Protein AF-A0AAP0M219-F1 (afdb_monomer)

Nearest PDB structures (foldseek):
  7uzf-assembly1_P  TM=9.685E-01  e=2.938E-04  Rattus norvegicus
  9brd-assembly1_T  TM=9.751E-01  e=5.122E-04  Rattus norvegicus
  9brt-assembly1_U  TM=9.599E-01  e=5.122E-04  Mus musculus
  7u8o-assembly1_T  TM=9.470E-01  e=3.283E-04  Sus scro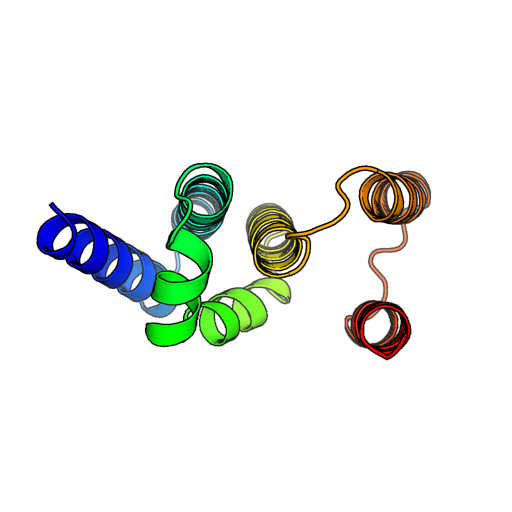fa
  6xbw-assembly1_P  TM=9.303E-01  e=7.991E-04  Bos taurus

Structure (mmCIF, N/CA/C/O backbone):
data_AF-A0AAP0M219-F1
#
_entry.id   AF-A0AAP0M219-F1
#
loop_
_atom_site.group_PDB
_atom_site.id
_atom_site.type_symbol
_atom_site.label_atom_id
_atom_site.label_alt_id
_atom_site.label_comp_id
_atom_site.label_asym_id
_atom_site.label_entity_id
_atom_site.label_seq_id
_atom_site.pdbx_PDB_ins_code
_atom_site.Cartn_x
_atom_site.Cartn_y
_atom_site.Cartn_z
_atom_site.occupancy
_atom_site.B_iso_or_equiv
_atom_site.auth_seq_id
_atom_site.auth_comp_id
_atom_site.auth_asym_id
_atom_site.auth_atom_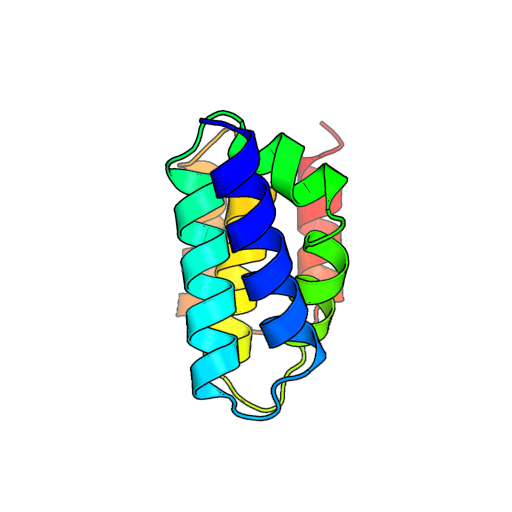id
_atom_site.pdbx_PDB_model_num
ATOM 1 N N . MET A 1 1 ? -21.548 7.033 5.106 1.00 51.12 1 MET A N 1
ATOM 2 C CA . MET A 1 1 ? -20.483 7.459 4.163 1.00 51.12 1 MET A CA 1
ATOM 3 C C . MET A 1 1 ? -19.349 6.439 4.090 1.00 51.12 1 MET A C 1
ATOM 5 O O . MET A 1 1 ? -18.698 6.340 3.058 1.00 51.12 1 MET A O 1
ATOM 9 N N . ASP A 1 2 ? -19.179 5.616 5.123 1.00 60.38 2 ASP A N 1
ATOM 10 C CA . ASP A 1 2 ? -18.070 4.662 5.282 1.00 60.38 2 ASP A CA 1
ATOM 11 C C . ASP A 1 2 ? -18.075 3.532 4.232 1.00 60.38 2 ASP A C 1
ATOM 13 O O . ASP A 1 2 ? -17.022 3.056 3.813 1.00 60.38 2 ASP A O 1
ATOM 17 N N . ASN A 1 3 ? -19.259 3.163 3.726 1.00 65.62 3 ASN A N 1
ATOM 18 C CA . ASN A 1 3 ? -19.421 2.112 2.712 1.00 65.62 3 ASN A CA 1
ATOM 19 C C . ASN A 1 3 ? -18.899 2.491 1.316 1.00 65.6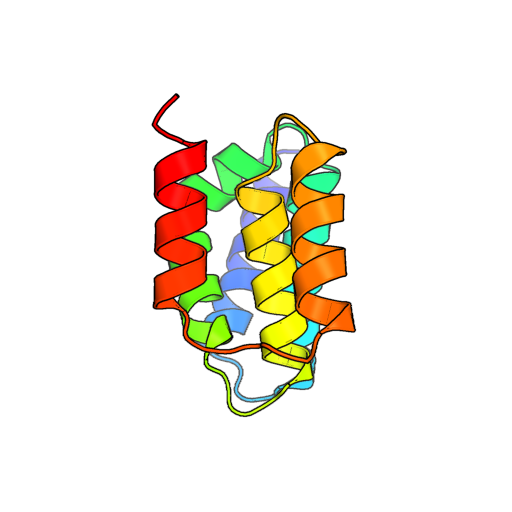2 3 ASN A C 1
ATOM 21 O O . ASN A 1 3 ? -18.410 1.623 0.601 1.00 65.62 3 ASN A O 1
ATOM 25 N N . LEU A 1 4 ? -18.980 3.764 0.916 1.00 75.44 4 LEU A N 1
ATOM 26 C CA . LEU A 1 4 ? -18.470 4.193 -0.395 1.00 75.44 4 LEU A CA 1
ATOM 27 C C . LEU A 1 4 ? -16.937 4.268 -0.382 1.00 75.44 4 LEU A C 1
ATOM 29 O O . LEU A 1 4 ? -16.260 3.917 -1.344 1.00 75.44 4 LEU A O 1
ATOM 33 N N . LEU A 1 5 ? -16.388 4.691 0.752 1.00 74.44 5 LEU A N 1
ATOM 34 C CA . LEU A 1 5 ? -14.960 4.866 0.963 1.00 74.44 5 LEU A CA 1
ATOM 35 C C . LEU A 1 5 ? -14.204 3.532 0.962 1.00 74.44 5 LEU A C 1
ATOM 37 O O . LEU A 1 5 ? -13.169 3.398 0.306 1.00 74.44 5 LEU A O 1
ATOM 41 N N . SER A 1 6 ? -14.765 2.514 1.617 1.00 74.38 6 SER A N 1
ATOM 42 C CA . SER A 1 6 ? -14.219 1.155 1.578 1.00 74.38 6 SER A CA 1
ATOM 43 C C . SER A 1 6 ? -14.302 0.531 0.180 1.00 74.38 6 SER A C 1
ATOM 45 O O . SER A 1 6 ? -13.385 -0.186 -0.221 1.00 74.38 6 SER A O 1
ATOM 47 N N . GLN A 1 7 ? -15.344 0.836 -0.604 1.00 82.38 7 GLN A N 1
ATOM 48 C CA . GLN A 1 7 ? -15.451 0.389 -1.996 1.00 82.38 7 GLN A CA 1
ATOM 49 C C . GLN A 1 7 ? -14.352 0.987 -2.880 1.00 82.38 7 GLN A C 1
ATOM 51 O O . GLN A 1 7 ? -13.692 0.242 -3.603 1.00 82.38 7 GLN A O 1
ATOM 56 N N . ILE A 1 8 ? -14.106 2.297 -2.786 1.00 85.75 8 ILE A N 1
ATOM 57 C CA . ILE A 1 8 ? -13.050 2.963 -3.564 1.00 85.75 8 ILE A CA 1
ATOM 58 C C . ILE A 1 8 ? -11.673 2.397 -3.198 1.00 85.75 8 ILE A C 1
ATOM 60 O O . ILE A 1 8 ? -10.884 2.086 -4.090 1.00 85.75 8 ILE A O 1
ATOM 64 N N . LEU A 1 9 ? -11.399 2.165 -1.907 1.00 87.50 9 LEU A N 1
ATOM 65 C CA . LEU A 1 9 ? -10.141 1.535 -1.498 1.00 87.50 9 LEU A CA 1
ATOM 66 C C . LEU A 1 9 ? -9.973 0.131 -2.071 1.00 87.50 9 LEU A C 1
ATOM 68 O O . LEU A 1 9 ? -8.881 -0.228 -2.497 1.00 87.50 9 LEU A O 1
ATOM 72 N N . ARG A 1 10 ? -11.035 -0.676 -2.100 1.00 87.12 10 ARG A N 1
ATOM 73 C CA . ARG A 1 10 ? -10.969 -2.018 -2.689 1.00 87.12 10 ARG A CA 1
ATOM 74 C C . ARG A 1 10 ? -10.643 -1.969 -4.179 1.00 87.12 10 ARG A C 1
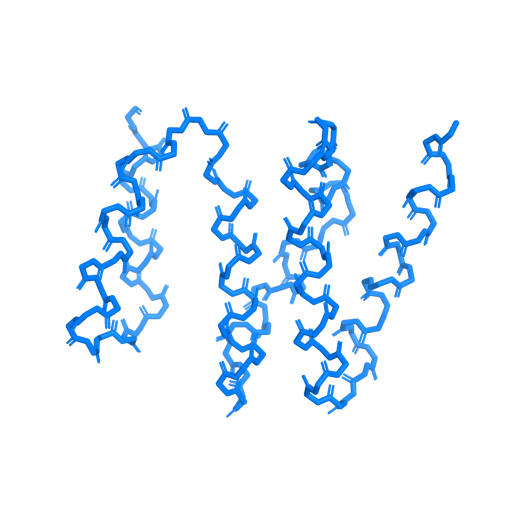ATOM 76 O O . ARG A 1 10 ? -9.881 -2.812 -4.648 1.00 87.12 10 ARG A O 1
ATOM 83 N N . VAL A 1 11 ? -11.172 -0.985 -4.906 1.00 90.19 11 VAL A N 1
ATOM 84 C CA . VAL A 1 11 ? -10.819 -0.766 -6.317 1.00 90.19 11 VAL A CA 1
ATOM 85 C C . VAL A 1 11 ? -9.346 -0.389 -6.440 1.00 90.19 11 VAL A C 1
ATOM 87 O O . VAL A 1 11 ? -8.630 -1.015 -7.215 1.00 90.19 11 VAL A O 1
ATOM 90 N N . LEU A 1 12 ? -8.866 0.546 -5.616 1.00 89.94 12 LEU A N 1
ATOM 91 C CA . LEU A 1 12 ? -7.460 0.953 -5.600 1.00 89.94 12 LEU A CA 1
ATOM 92 C C . LEU A 1 12 ? -6.522 -0.232 -5.326 1.00 89.94 12 LEU A C 1
ATOM 94 O O . LEU A 1 12 ? -5.533 -0.425 -6.023 1.00 89.94 12 LEU A O 1
ATOM 98 N N . LEU A 1 13 ? -6.875 -1.080 -4.359 1.00 90.31 13 LEU A N 1
ATOM 99 C CA . LEU A 1 13 ? -6.127 -2.295 -4.036 1.00 90.31 13 LEU A CA 1
ATOM 100 C C . LEU A 1 13 ? -6.174 -3.343 -5.146 1.00 90.31 13 LEU A C 1
ATOM 102 O O . LEU A 1 13 ? -5.217 -4.090 -5.313 1.00 90.31 13 LEU A O 1
ATOM 106 N N . THR A 1 14 ? -7.266 -3.397 -5.906 1.00 91.06 14 THR A N 1
ATOM 107 C CA . THR A 1 14 ? -7.353 -4.262 -7.086 1.00 91.06 14 THR A CA 1
ATOM 108 C C . THR A 1 14 ? -6.396 -3.768 -8.165 1.00 91.06 14 THR A C 1
ATOM 110 O O . THR A 1 14 ? -5.627 -4.562 -8.688 1.00 91.06 14 THR A O 1
ATOM 113 N N . ILE A 1 15 ? -6.357 -2.455 -8.425 1.00 90.44 15 ILE A N 1
ATOM 114 C CA . ILE A 1 15 ? -5.413 -1.843 -9.373 1.00 90.44 15 ILE A CA 1
ATOM 115 C C . ILE A 1 15 ? -3.963 -2.125 -8.960 1.00 90.44 15 ILE A C 1
ATOM 117 O O . ILE A 1 15 ? -3.151 -2.443 -9.822 1.00 90.44 15 ILE A O 1
ATOM 121 N N . LEU A 1 16 ? -3.647 -2.064 -7.663 1.00 89.12 16 LEU A N 1
ATOM 122 C CA . LEU A 1 16 ? -2.306 -2.378 -7.154 1.00 89.12 16 LEU A CA 1
ATOM 123 C C . LEU A 1 16 ? -1.873 -3.828 -7.419 1.00 89.12 16 LEU A C 1
ATOM 125 O O . LEU A 1 16 ? -0.681 -4.070 -7.580 1.00 89.12 16 LEU A O 1
ATOM 129 N N . ASP A 1 17 ? -2.815 -4.772 -7.475 1.00 88.44 17 ASP A N 1
ATOM 130 C CA . ASP A 1 17 ? -2.512 -6.184 -7.736 1.00 88.44 17 ASP A CA 1
ATOM 131 C C . ASP A 1 17 ? -2.576 -6.551 -9.227 1.00 88.44 17 ASP A C 1
ATOM 133 O O . ASP A 1 17 ? -1.869 -7.457 -9.662 1.00 88.44 17 ASP A O 1
ATOM 137 N N . THR A 1 18 ? -3.441 -5.899 -10.012 1.00 90.12 18 THR A N 1
ATOM 138 C CA . THR A 1 18 ? -3.703 -6.281 -11.411 1.00 90.12 18 THR A CA 1
ATOM 139 C C . THR A 1 18 ? -3.000 -5.402 -12.438 1.00 90.12 18 THR A C 1
ATOM 141 O O . THR A 1 18 ? -2.841 -5.822 -13.581 1.00 90.12 18 THR A O 1
ATOM 144 N N . SER A 1 19 ? -2.649 -4.164 -12.086 1.00 90.38 19 SER A N 1
ATOM 145 C CA . SER A 1 19 ? -2.030 -3.229 -13.026 1.00 90.38 19 SER A CA 1
ATOM 146 C C . SER A 1 19 ? -0.539 -3.506 -13.174 1.00 90.38 19 SER A C 1
ATOM 148 O O . SER A 1 19 ? 0.171 -3.666 -12.187 1.00 90.38 19 SER A O 1
ATOM 150 N N . SER A 1 20 ? -0.054 -3.489 -14.413 1.00 87.31 20 SER A N 1
ATOM 151 C CA . SER A 1 20 ? 1.373 -3.559 -14.743 1.00 87.31 20 SER A CA 1
ATOM 152 C C . SER A 1 20 ? 1.961 -2.202 -15.142 1.00 87.31 20 SER A C 1
ATOM 154 O O . SER A 1 20 ? 3.161 -2.108 -15.385 1.00 87.31 20 SER A O 1
ATOM 156 N N . ASP A 1 21 ? 1.137 -1.151 -15.258 1.00 92.38 21 ASP A N 1
ATOM 157 C CA . ASP A 1 21 ? 1.631 0.187 -15.594 1.00 92.38 21 ASP A CA 1
ATOM 158 C C . ASP A 1 21 ? 2.254 0.844 -14.349 1.00 92.38 21 ASP A C 1
ATOM 160 O O . ASP A 1 21 ? 1.543 1.108 -13.371 1.00 92.38 21 ASP A O 1
ATOM 164 N N . PRO A 1 22 ? 3.564 1.156 -14.365 1.00 90.12 22 PRO A N 1
ATOM 165 C CA . PRO A 1 22 ? 4.252 1.694 -13.196 1.00 90.12 22 PRO A CA 1
ATOM 166 C C . PRO A 1 22 ? 3.700 3.057 -12.768 1.00 90.12 22 PRO A C 1
ATOM 168 O O . PRO A 1 22 ? 3.698 3.380 -11.585 1.00 90.12 22 PRO A O 1
ATOM 171 N N . ARG A 1 23 ? 3.185 3.869 -13.696 1.00 90.12 23 ARG A N 1
ATOM 172 C CA . ARG A 1 23 ? 2.603 5.169 -13.335 1.00 90.12 23 ARG A CA 1
ATOM 173 C C . ARG A 1 23 ? 1.291 4.990 -12.585 1.00 90.12 23 ARG A C 1
ATOM 175 O O . ARG A 1 23 ? 1.122 5.596 -11.531 1.00 90.12 23 ARG A O 1
ATOM 182 N N . ALA A 1 24 ? 0.405 4.124 -13.076 1.00 91.62 24 ALA A N 1
ATOM 183 C CA . ALA A 1 24 ? -0.825 3.775 -12.373 1.00 91.62 24 ALA A CA 1
ATOM 184 C C . ALA A 1 24 ? -0.547 3.226 -10.962 1.00 91.62 24 ALA A C 1
ATOM 186 O O . ALA A 1 24 ? -1.203 3.642 -10.009 1.00 91.62 24 ALA A O 1
ATOM 187 N N . LEU A 1 25 ? 0.461 2.359 -10.805 1.00 91.38 25 LEU A N 1
ATOM 188 C CA . LEU A 1 25 ? 0.871 1.833 -9.497 1.00 91.38 25 LEU A CA 1
ATOM 189 C C . LEU A 1 25 ? 1.412 2.930 -8.567 1.00 91.38 25 LEU A C 1
ATOM 191 O O . LEU A 1 25 ? 1.032 2.994 -7.398 1.00 91.38 25 LEU A O 1
ATOM 195 N N . ALA A 1 26 ? 2.267 3.821 -9.077 1.00 88.88 26 ALA A N 1
ATOM 196 C CA . ALA A 1 26 ? 2.827 4.921 -8.296 1.00 88.88 26 ALA A CA 1
ATOM 197 C C . ALA A 1 26 ? 1.738 5.889 -7.806 1.00 88.88 26 ALA A C 1
ATOM 199 O O . ALA A 1 26 ? 1.750 6.279 -6.635 1.00 88.88 26 ALA A O 1
ATOM 200 N N . VAL A 1 27 ? 0.782 6.236 -8.675 1.00 91.56 27 VAL A N 1
ATOM 201 C CA . VAL A 1 27 ? -0.370 7.082 -8.329 1.00 91.56 27 VAL A CA 1
ATOM 202 C C . VAL A 1 27 ? -1.267 6.374 -7.316 1.00 91.56 27 VAL A C 1
ATOM 204 O O . VAL A 1 27 ? -1.611 6.965 -6.298 1.00 91.56 27 VAL A O 1
ATOM 207 N N . ALA A 1 28 ? -1.557 5.087 -7.511 1.00 91.44 28 ALA A N 1
ATOM 208 C CA . ALA A 1 28 ? -2.397 4.334 -6.587 1.00 91.44 28 ALA A CA 1
ATOM 209 C C . ALA A 1 28 ? -1.788 4.226 -5.176 1.00 91.44 28 ALA A C 1
ATOM 211 O O . ALA A 1 28 ? -2.480 4.428 -4.175 1.00 91.44 28 ALA A O 1
ATOM 212 N N . CYS A 1 29 ? -0.479 3.971 -5.074 1.00 89.69 29 CYS A N 1
ATOM 213 C CA . CYS A 1 29 ? 0.242 4.000 -3.798 1.00 89.69 29 CYS A CA 1
ATOM 214 C C . CYS A 1 29 ? 0.196 5.390 -3.149 1.00 89.69 29 CYS A C 1
ATOM 216 O O . CYS A 1 29 ? 0.028 5.512 -1.932 1.00 89.69 29 CYS A O 1
ATOM 218 N N . PHE A 1 30 ? 0.339 6.445 -3.952 1.00 89.50 30 PHE A N 1
ATOM 219 C CA . PHE A 1 30 ? 0.274 7.814 -3.462 1.00 89.50 30 PHE A CA 1
ATOM 220 C C . PHE A 1 30 ? -1.121 8.161 -2.927 1.00 89.50 30 PHE A C 1
ATOM 222 O O . PHE A 1 30 ? -1.217 8.665 -1.809 1.00 89.50 30 PHE A O 1
ATOM 229 N N . ASP A 1 31 ? -2.191 7.826 -3.642 1.00 90.94 31 ASP A N 1
ATOM 230 C CA . ASP A 1 31 ? -3.572 8.086 -3.219 1.00 90.94 31 ASP A CA 1
ATOM 231 C C . ASP A 1 31 ? -3.906 7.376 -1.903 1.00 90.94 31 ASP A C 1
ATOM 233 O O . ASP A 1 31 ? -4.461 7.982 -0.980 1.00 90.94 31 ASP A O 1
ATOM 237 N N . LEU A 1 32 ? -3.467 6.121 -1.757 1.00 89.62 32 LEU A N 1
ATOM 238 C CA . LEU A 1 32 ? -3.601 5.374 -0.507 1.00 89.62 32 LEU A CA 1
ATOM 239 C C . LEU A 1 32 ? -2.889 6.090 0.651 1.00 89.62 32 LEU A C 1
ATOM 241 O O . LEU A 1 32 ? -3.412 6.180 1.764 1.00 89.62 32 LEU A O 1
ATOM 245 N N . SER A 1 33 ? -1.715 6.661 0.382 1.00 85.50 33 SER A N 1
ATOM 246 C CA . SER A 1 33 ? -0.937 7.410 1.365 1.00 85.50 33 SER A CA 1
ATOM 247 C C . SER A 1 33 ? -1.623 8.711 1.806 1.00 85.50 33 SER A C 1
ATOM 249 O O . SER A 1 33 ? -1.524 9.084 2.977 1.00 85.50 33 SER A O 1
ATOM 251 N N . GLN A 1 34 ? -2.315 9.403 0.893 1.00 87.69 34 GLN A N 1
ATOM 252 C CA . GLN A 1 34 ? -3.099 10.603 1.206 1.00 87.69 34 GLN A CA 1
ATOM 253 C C . GLN A 1 34 ? -4.331 10.228 2.028 1.00 87.69 34 GLN A C 1
ATOM 255 O O . GLN A 1 34 ? -4.638 10.881 3.024 1.00 87.69 34 GLN A O 1
ATOM 260 N N . PHE A 1 35 ? -4.991 9.124 1.672 1.00 87.19 35 PHE A N 1
ATOM 261 C CA . PHE A 1 35 ? -6.137 8.623 2.417 1.00 87.19 35 PHE A CA 1
ATOM 262 C C . PHE A 1 35 ? -5.790 8.325 3.884 1.00 87.19 35 PHE A C 1
ATOM 264 O O . PHE A 1 35 ? -6.494 8.766 4.790 1.00 87.19 35 PHE A O 1
ATOM 271 N N . ILE A 1 36 ? -4.663 7.650 4.133 1.00 85.38 36 ILE A N 1
ATOM 272 C CA . ILE A 1 36 ? -4.164 7.376 5.492 1.00 85.38 36 ILE A CA 1
ATOM 273 C C . ILE A 1 36 ? -3.863 8.670 6.264 1.00 85.38 36 ILE A C 1
ATOM 275 O O . ILE A 1 36 ? -4.029 8.709 7.483 1.00 85.38 36 ILE A O 1
ATOM 279 N N . GLN A 1 37 ? -3.378 9.706 5.574 1.00 83.69 37 GLN A N 1
ATOM 280 C CA . GLN A 1 37 ? -2.983 10.970 6.191 1.00 83.69 37 GLN A CA 1
ATOM 281 C C . GLN A 1 37 ? -4.186 11.826 6.599 1.00 83.69 37 GLN A C 1
ATOM 283 O O . GLN A 1 37 ? -4.168 12.410 7.680 1.00 83.69 37 GLN A O 1
ATOM 288 N N . TYR A 1 38 ? -5.203 11.920 5.741 1.00 83.56 38 TYR A N 1
ATOM 289 C CA . TYR A 1 38 ? -6.339 12.819 5.957 1.00 83.56 38 TYR A CA 1
ATOM 290 C C . TYR A 1 38 ? -7.532 12.149 6.637 1.00 83.56 38 TYR A C 1
ATOM 292 O O . TYR A 1 38 ? -8.325 12.838 7.276 1.00 83.56 38 TYR A O 1
ATOM 300 N N . HIS A 1 39 ? -7.679 10.826 6.526 1.00 82.62 39 HIS A N 1
ATOM 301 C CA . HIS A 1 39 ? -8.805 10.121 7.124 1.00 82.62 39 HIS A CA 1
ATOM 302 C C . HIS A 1 39 ? -8.436 9.568 8.510 1.00 82.62 39 HIS A C 1
ATOM 304 O O . HIS A 1 39 ? -7.579 8.683 8.602 1.00 82.62 39 HIS A O 1
ATOM 310 N N . PRO A 1 40 ? -9.108 9.991 9.599 1.00 78.31 40 PRO A N 1
ATOM 311 C CA . PRO A 1 40 ? -8.752 9.575 10.960 1.00 78.31 40 PRO A CA 1
ATOM 312 C C . PRO A 1 40 ? -8.873 8.056 11.163 1.00 78.31 40 PRO A C 1
ATOM 314 O O . PRO A 1 40 ? -8.013 7.442 11.788 1.00 78.31 40 PRO A O 1
ATOM 317 N N . ALA A 1 41 ? -9.880 7.418 10.553 1.00 82.75 41 ALA A N 1
ATOM 318 C CA . ALA A 1 41 ? -10.032 5.958 10.555 1.00 82.75 41 ALA A CA 1
ATOM 319 C C . ALA A 1 41 ? -9.314 5.257 9.382 1.00 82.75 41 ALA A C 1
ATOM 321 O O . ALA A 1 41 ? -9.437 4.045 9.215 1.00 82.75 41 ALA A O 1
ATOM 322 N N . GLY A 1 42 ? -8.564 5.994 8.553 1.00 82.00 42 GLY A N 1
ATOM 323 C CA . GLY A 1 42 ? -7.936 5.454 7.344 1.00 82.00 42 GLY A CA 1
ATOM 324 C C . GLY A 1 42 ? -6.975 4.309 7.656 1.00 82.00 42 GLY A C 1
ATOM 325 O O . GLY A 1 42 ? -7.003 3.280 6.993 1.00 82.00 42 GLY A O 1
ATOM 326 N N . ARG A 1 43 ? -6.203 4.425 8.742 1.00 80.38 43 ARG A N 1
ATOM 327 C CA . ARG A 1 43 ? -5.281 3.376 9.214 1.00 80.38 43 ARG A CA 1
ATOM 328 C C . ARG A 1 43 ? -5.989 2.064 9.528 1.00 80.38 43 ARG A C 1
ATOM 330 O O . ARG A 1 43 ? -5.509 1.008 9.126 1.00 80.38 43 ARG A O 1
ATOM 337 N N . VAL A 1 44 ? -7.113 2.141 10.240 1.00 84.12 44 VAL A N 1
ATOM 338 C CA . VAL A 1 44 ? -7.891 0.964 10.647 1.00 84.12 44 VAL A CA 1
ATOM 339 C C . VAL A 1 44 ? -8.443 0.272 9.405 1.00 84.12 44 VAL A C 1
ATOM 341 O O . VAL A 1 44 ? -8.222 -0.919 9.227 1.00 84.12 44 VAL A O 1
ATOM 344 N N . ILE A 1 45 ? -9.044 1.038 8.493 1.00 86.25 45 ILE A N 1
ATOM 345 C CA . ILE A 1 45 ? -9.633 0.521 7.250 1.00 86.25 45 ILE A CA 1
ATOM 346 C C . ILE A 1 45 ? -8.563 -0.111 6.345 1.00 86.25 45 ILE A C 1
ATOM 348 O O . ILE A 1 45 ? -8.737 -1.210 5.832 1.00 86.25 45 ILE A O 1
ATOM 352 N N . VAL A 1 46 ? -7.427 0.560 6.157 1.00 85.12 46 VAL A N 1
ATOM 353 C CA . VAL A 1 46 ? -6.322 0.081 5.308 1.00 85.12 46 VAL A CA 1
ATOM 354 C C . VAL A 1 46 ? -5.685 -1.189 5.886 1.00 85.12 46 VAL A C 1
ATOM 356 O O . VAL A 1 46 ? -5.289 -2.084 5.135 1.00 85.12 46 VAL A O 1
ATOM 359 N N . THR A 1 47 ? -5.605 -1.283 7.216 1.00 83.31 47 THR A N 1
ATOM 360 C CA . THR A 1 47 ? -5.112 -2.476 7.920 1.00 83.31 47 THR A CA 1
ATOM 361 C C . THR A 1 47 ? -6.088 -3.640 7.778 1.00 83.31 47 THR A C 1
ATOM 363 O O . THR A 1 47 ? -5.659 -4.741 7.442 1.00 83.31 47 THR A O 1
ATOM 366 N N . ASP A 1 48 ? -7.388 -3.389 7.950 1.00 86.06 48 ASP A N 1
ATOM 367 C CA . ASP A 1 48 ? -8.449 -4.391 7.789 1.00 86.06 48 ASP A CA 1
ATOM 368 C C . ASP A 1 48 ? -8.486 -4.961 6.359 1.00 86.06 48 ASP A C 1
ATOM 370 O O . ASP A 1 48 ? -8.558 -6.169 6.143 1.00 86.06 48 ASP A O 1
ATOM 374 N N . LEU A 1 49 ? -8.279 -4.098 5.360 1.00 85.88 49 LEU A N 1
ATOM 375 C CA . LEU A 1 49 ? -8.187 -4.483 3.949 1.00 85.88 49 LEU A CA 1
ATOM 376 C C . LEU A 1 49 ? -6.845 -5.131 3.552 1.00 85.88 49 LEU A C 1
ATOM 378 O O . LEU A 1 49 ? -6.624 -5.405 2.368 1.00 85.88 49 LEU A O 1
ATOM 382 N N . LYS A 1 50 ? -5.936 -5.376 4.508 1.00 84.62 50 LYS A N 1
ATOM 383 C CA . LYS A 1 50 ? -4.597 -5.964 4.291 1.00 84.62 50 LYS A CA 1
ATOM 384 C C . LYS A 1 50 ? -3.769 -5.245 3.219 1.00 84.62 50 LYS A C 1
ATOM 386 O O . LYS A 1 50 ? -2.908 -5.833 2.566 1.00 84.62 50 LYS A O 1
ATOM 391 N N . ALA A 1 51 ? -3.995 -3.946 3.046 1.00 85.25 51 ALA A N 1
ATOM 392 C CA . ALA A 1 51 ? -3.328 -3.149 2.021 1.00 85.25 51 ALA A CA 1
ATOM 393 C C . ALA A 1 51 ? -1.816 -3.027 2.250 1.00 85.25 51 ALA A C 1
ATOM 395 O O . ALA A 1 51 ? -1.044 -2.942 1.299 1.00 85.25 51 ALA A O 1
ATOM 396 N N . LYS A 1 52 ? -1.387 -3.070 3.517 1.00 81.38 52 LYS A N 1
ATOM 397 C CA . LYS A 1 52 ? 0.022 -3.023 3.921 1.00 81.38 52 LYS A CA 1
ATOM 398 C C . LYS A 1 52 ? 0.867 -4.066 3.186 1.00 81.38 52 LYS A C 1
ATOM 400 O O . LYS A 1 52 ? 1.927 -3.733 2.671 1.00 81.38 52 LYS A O 1
ATOM 405 N N . GLU A 1 53 ? 0.401 -5.312 3.121 1.00 82.06 53 GLU A N 1
ATOM 406 C CA . GLU A 1 53 ? 1.128 -6.405 2.462 1.00 82.06 53 GLU A CA 1
ATOM 407 C C . GLU A 1 53 ? 1.267 -6.171 0.958 1.00 82.06 53 GLU A C 1
ATOM 409 O O . GLU A 1 53 ? 2.322 -6.440 0.390 1.00 82.06 53 GLU A O 1
ATOM 414 N N . ARG A 1 54 ? 0.231 -5.614 0.322 1.00 86.38 54 ARG A N 1
ATOM 415 C CA . ARG A 1 54 ? 0.239 -5.297 -1.112 1.00 86.38 54 ARG A CA 1
ATOM 416 C C . ARG A 1 54 ? 1.233 -4.182 -1.428 1.00 86.38 54 ARG A C 1
ATOM 418 O O . ARG A 1 54 ? 2.064 -4.332 -2.315 1.00 86.38 54 ARG A O 1
ATOM 425 N N . VAL A 1 55 ? 1.224 -3.106 -0.642 1.00 84.00 55 VAL A N 1
ATOM 426 C CA . VAL A 1 55 ? 2.158 -1.983 -0.822 1.00 84.00 55 VAL A CA 1
ATOM 427 C C . VAL A 1 55 ? 3.601 -2.396 -0.518 1.00 84.00 55 VAL A C 1
ATOM 429 O O . VAL A 1 55 ? 4.506 -1.988 -1.239 1.00 84.00 55 VAL A O 1
ATOM 432 N N . MET A 1 56 ? 3.839 -3.243 0.493 1.00 80.94 56 MET A N 1
ATOM 433 C CA . MET A 1 56 ? 5.189 -3.744 0.796 1.00 80.94 56 MET A CA 1
ATOM 434 C C . MET A 1 56 ? 5.799 -4.537 -0.368 1.00 80.94 56 MET A C 1
ATOM 436 O O . MET A 1 56 ? 7.003 -4.443 -0.587 1.00 80.94 56 MET A O 1
ATOM 440 N N . LYS A 1 57 ? 4.995 -5.259 -1.161 1.00 83.31 57 LYS A N 1
ATOM 441 C CA . LYS A 1 57 ? 5.489 -5.934 -2.377 1.00 83.31 57 LYS A CA 1
ATOM 442 C C . LYS A 1 57 ? 5.990 -4.939 -3.426 1.00 83.31 57 LYS A C 1
ATOM 444 O O . LYS A 1 57 ? 6.988 -5.200 -4.089 1.00 83.31 57 LYS A O 1
ATOM 449 N N . LEU A 1 58 ? 5.331 -3.787 -3.539 1.00 81.75 58 LEU A N 1
ATOM 450 C CA . LEU A 1 58 ? 5.660 -2.740 -4.511 1.00 81.75 58 LEU A CA 1
ATOM 451 C C . LEU A 1 58 ? 6.876 -1.890 -4.112 1.00 81.75 58 LEU A C 1
ATOM 453 O O . LEU A 1 58 ? 7.371 -1.11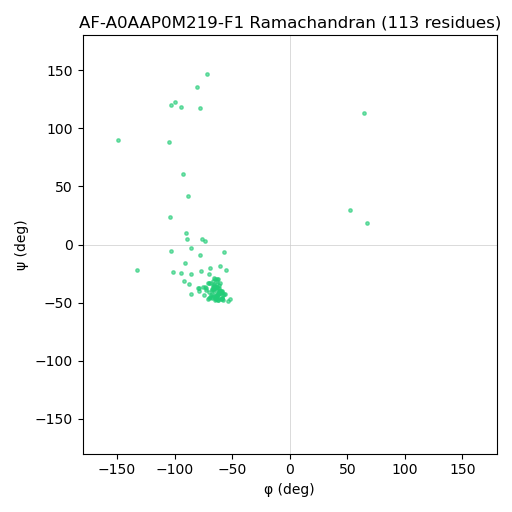8 -4.926 1.00 81.75 58 LEU A O 1
ATOM 457 N N . MET A 1 59 ? 7.396 -2.042 -2.891 1.00 76.69 59 MET A N 1
ATOM 458 C CA . MET A 1 59 ? 8.628 -1.367 -2.463 1.00 76.69 59 MET A CA 1
ATOM 459 C C . MET A 1 59 ? 9.884 -1.896 -3.166 1.00 76.69 59 MET A C 1
ATOM 461 O O . MET A 1 59 ? 10.889 -1.198 -3.199 1.00 76.69 59 MET A O 1
ATOM 465 N N . ASN A 1 60 ? 9.833 -3.108 -3.723 1.00 76.81 60 ASN A N 1
ATOM 466 C CA . ASN A 1 60 ? 10.937 -3.708 -4.476 1.00 76.81 60 ASN A CA 1
ATOM 467 C C . ASN A 1 60 ? 10.686 -3.664 -5.994 1.00 76.81 60 ASN A C 1
ATOM 469 O O . ASN A 1 60 ? 11.207 -4.496 -6.732 1.00 76.81 60 ASN A O 1
ATOM 473 N N . HIS A 1 61 ? 9.847 -2.738 -6.469 1.00 81.06 61 HIS A N 1
ATOM 474 C CA . HIS A 1 61 ? 9.549 -2.620 -7.893 1.00 81.06 61 HIS A CA 1
ATOM 475 C C . HIS A 1 61 ? 10.757 -2.054 -8.656 1.00 81.06 61 HIS A C 1
ATOM 477 O O . HIS A 1 61 ? 11.466 -1.177 -8.165 1.00 81.06 61 HIS A O 1
ATOM 483 N N . GLU A 1 62 ? 10.939 -2.484 -9.907 1.00 82.62 62 GLU A N 1
ATOM 484 C CA . GLU A 1 62 ? 12.014 -2.013 -10.800 1.00 82.62 62 GLU A CA 1
ATOM 485 C C . GLU A 1 62 ? 11.962 -0.500 -11.081 1.00 82.62 62 GLU A C 1
ATOM 487 O O . GLU A 1 62 ? 12.938 0.102 -11.524 1.00 82.62 62 GLU A O 1
ATOM 492 N N . ASN A 1 63 ? 10.811 0.132 -10.834 1.00 83.25 63 ASN A N 1
ATOM 493 C CA . ASN A 1 63 ? 10.590 1.536 -11.130 1.00 83.25 63 ASN A CA 1
ATOM 494 C C . ASN A 1 63 ? 10.754 2.360 -9.852 1.00 83.25 63 ASN A C 1
ATOM 496 O O . ASN A 1 63 ? 10.041 2.161 -8.867 1.00 83.25 63 ASN A O 1
ATOM 500 N N . THR A 1 64 ? 11.662 3.329 -9.898 1.00 80.75 64 THR A N 1
ATOM 501 C CA . THR A 1 64 ? 12.006 4.172 -8.751 1.00 80.75 64 THR A CA 1
ATOM 502 C C . THR A 1 64 ? 10.837 5.024 -8.254 1.00 80.75 64 THR A C 1
ATOM 504 O O . THR A 1 64 ? 10.738 5.257 -7.051 1.00 80.75 64 THR A O 1
ATOM 507 N N . GLU A 1 65 ? 9.923 5.453 -9.125 1.00 82.50 65 GLU A N 1
ATOM 508 C CA . GLU A 1 65 ? 8.751 6.251 -8.741 1.00 82.50 65 GLU A CA 1
ATOM 509 C C . GLU A 1 65 ? 7.710 5.409 -7.991 1.00 82.50 65 GLU A C 1
ATOM 511 O O . GLU A 1 65 ? 7.160 5.857 -6.984 1.00 82.50 65 GLU A O 1
ATOM 516 N N . VAL A 1 66 ? 7.501 4.154 -8.410 1.00 84.75 66 VAL A N 1
ATOM 517 C CA . VAL A 1 66 ? 6.629 3.204 -7.693 1.00 84.75 66 VAL A CA 1
ATOM 518 C C . VAL A 1 66 ? 7.180 2.940 -6.298 1.00 84.75 66 VAL A C 1
ATOM 520 O O . VAL A 1 66 ? 6.452 3.060 -5.311 1.00 84.75 66 VAL A O 1
ATOM 523 N N . THR A 1 67 ? 8.479 2.658 -6.213 1.00 81.31 67 THR A N 1
ATOM 524 C CA . THR A 1 67 ? 9.173 2.385 -4.954 1.00 81.31 67 THR A CA 1
ATOM 525 C C . THR A 1 67 ? 9.081 3.571 -3.995 1.00 81.31 67 THR A C 1
ATOM 527 O O . THR A 1 67 ? 8.678 3.392 -2.844 1.00 81.31 67 THR A O 1
ATOM 530 N N . LYS A 1 68 ? 9.346 4.802 -4.462 1.00 80.69 68 LYS A N 1
ATOM 531 C CA . LYS A 1 68 ? 9.208 6.028 -3.652 1.00 80.69 68 LYS A CA 1
ATOM 532 C C . LYS A 1 68 ? 7.790 6.201 -3.101 1.00 80.69 68 LYS A C 1
ATOM 534 O O . LYS A 1 68 ? 7.627 6.454 -1.906 1.00 80.69 68 LYS A O 1
ATOM 539 N N . SER A 1 69 ? 6.769 6.050 -3.946 1.00 82.69 69 SER A N 1
ATOM 540 C CA . SER A 1 69 ? 5.367 6.191 -3.534 1.00 82.69 69 SER A CA 1
ATOM 541 C C . SER A 1 69 ? 4.932 5.096 -2.556 1.00 82.69 69 SER A C 1
ATOM 543 O O . SER A 1 69 ? 4.246 5.384 -1.573 1.00 82.69 69 SER A O 1
ATOM 545 N N . ALA A 1 70 ? 5.358 3.850 -2.775 1.00 82.81 70 ALA A N 1
ATOM 546 C CA . ALA A 1 70 ? 5.078 2.729 -1.881 1.00 82.81 70 ALA A CA 1
ATOM 547 C C . ALA A 1 70 ? 5.731 2.928 -0.502 1.00 82.81 70 ALA A C 1
ATOM 549 O O . ALA A 1 70 ? 5.071 2.788 0.530 1.00 82.81 70 ALA A O 1
ATOM 550 N N . LEU A 1 71 ? 6.999 3.344 -0.475 1.00 81.94 71 LEU A N 1
ATOM 551 C CA . LEU A 1 71 ? 7.724 3.690 0.748 1.00 81.94 71 LEU A CA 1
ATOM 552 C C . LEU A 1 71 ? 7.035 4.810 1.522 1.00 81.94 71 LEU A C 1
ATOM 554 O O . LEU A 1 71 ? 6.821 4.676 2.726 1.00 81.94 71 LEU A O 1
ATOM 558 N N . LEU A 1 72 ? 6.636 5.887 0.842 1.00 80.56 72 LEU A N 1
ATOM 559 C CA . LEU A 1 72 ? 5.909 6.993 1.462 1.00 80.56 72 LEU A CA 1
ATOM 560 C C . LEU A 1 72 ? 4.588 6.518 2.085 1.00 80.56 72 LEU A C 1
ATOM 562 O O . LEU A 1 72 ? 4.238 6.918 3.198 1.00 80.56 72 LEU A O 1
ATOM 566 N N . CYS A 1 73 ? 3.860 5.645 1.387 1.00 84.25 73 CYS A N 1
ATOM 567 C CA . CYS A 1 73 ? 2.619 5.065 1.887 1.00 84.25 73 CYS A CA 1
ATOM 568 C C . CYS A 1 73 ? 2.843 4.230 3.153 1.00 84.25 73 CYS A C 1
ATOM 570 O O . CYS A 1 73 ? 2.138 4.419 4.146 1.00 84.25 73 CYS A O 1
ATOM 572 N N . ILE A 1 74 ? 3.848 3.352 3.152 1.00 81.62 74 ILE A N 1
ATOM 573 C CA . ILE A 1 74 ? 4.210 2.535 4.315 1.00 81.62 74 ILE A CA 1
ATOM 574 C C . ILE A 1 74 ? 4.654 3.410 5.485 1.00 81.62 74 ILE A C 1
ATOM 576 O O . ILE A 1 74 ? 4.155 3.242 6.598 1.00 81.62 74 ILE A O 1
ATOM 580 N N . GLN A 1 75 ? 5.507 4.401 5.238 1.00 76.75 75 GLN A N 1
ATOM 581 C CA . GLN A 1 75 ? 5.916 5.376 6.246 1.00 76.75 75 GLN A CA 1
ATOM 582 C C . GLN A 1 75 ? 4.692 6.030 6.897 1.00 76.75 75 GLN A C 1
ATOM 584 O O . GLN A 1 75 ? 4.573 6.042 8.116 1.00 76.75 75 GLN A O 1
ATOM 589 N N . ARG A 1 76 ? 3.715 6.503 6.120 1.00 77.94 76 ARG A N 1
ATOM 590 C CA . ARG A 1 76 ? 2.507 7.137 6.676 1.00 77.94 76 ARG A CA 1
ATOM 591 C C . ARG A 1 76 ? 1.608 6.169 7.440 1.00 77.94 76 ARG A C 1
ATOM 593 O O . ARG A 1 76 ? 1.083 6.548 8.490 1.00 77.94 76 ARG A O 1
ATOM 600 N N . LEU A 1 77 ? 1.467 4.931 6.960 1.00 76.25 77 LEU A N 1
ATOM 601 C CA . LEU A 1 77 ? 0.722 3.868 7.644 1.00 76.25 77 LEU A CA 1
ATOM 602 C C . LEU A 1 77 ? 1.264 3.633 9.057 1.00 76.25 77 LEU A C 1
ATOM 604 O O . LEU A 1 77 ? 0.505 3.510 10.014 1.00 76.25 77 LEU A O 1
ATOM 608 N N . PHE A 1 78 ? 2.583 3.631 9.189 1.00 71.62 78 PHE A N 1
ATOM 609 C CA . PHE A 1 78 ? 3.271 3.323 10.429 1.00 71.62 78 PHE A CA 1
ATOM 610 C C . PHE A 1 78 ? 3.495 4.539 11.352 1.00 71.62 78 PHE A C 1
ATOM 612 O O . PHE A 1 78 ? 3.403 4.412 12.568 1.00 71.62 78 PHE A O 1
ATOM 619 N N . LEU A 1 79 ? 3.729 5.738 10.809 1.00 66.62 79 LEU A N 1
ATOM 620 C CA . LEU A 1 79 ? 4.225 6.916 11.548 1.00 66.62 79 LEU A CA 1
ATOM 621 C C . LEU A 1 79 ? 3.132 7.788 12.183 1.00 66.62 79 LEU A C 1
ATOM 623 O O . LEU A 1 79 ? 3.186 9.015 12.147 1.00 66.62 79 LEU A O 1
ATOM 627 N N . GLY A 1 80 ? 2.123 7.161 12.780 1.00 55.12 80 GLY A N 1
ATOM 628 C CA . GLY A 1 80 ? 0.931 7.841 13.295 1.00 55.12 80 GLY A CA 1
ATOM 629 C C . GLY A 1 80 ? 1.047 8.660 14.559 1.00 55.12 80 GLY A C 1
ATOM 630 O O . GLY A 1 80 ? 0.017 9.160 14.991 1.00 55.12 80 GLY A O 1
ATOM 631 N N . ALA A 1 81 ? 2.229 8.806 15.155 1.00 47.94 81 ALA A N 1
ATOM 632 C CA . ALA A 1 81 ? 2.316 9.416 16.481 1.00 47.94 81 ALA A CA 1
ATOM 633 C C . ALA A 1 81 ? 3.381 10.504 16.657 1.00 47.94 81 ALA A C 1
ATOM 635 O O . ALA A 1 81 ? 3.205 11.331 17.538 1.00 47.94 81 ALA A O 1
ATOM 636 N N . ASN A 1 82 ? 4.445 10.588 15.848 1.00 46.53 82 ASN A N 1
ATOM 637 C CA . ASN A 1 82 ? 5.455 11.644 16.022 1.00 46.53 82 ASN A CA 1
ATOM 638 C C . ASN A 1 82 ? 6.104 12.046 14.690 1.00 46.53 82 ASN A C 1
ATOM 640 O O . ASN A 1 82 ? 7.133 11.513 14.275 1.00 46.53 82 ASN A O 1
ATOM 644 N N . LEU A 1 83 ? 5.486 13.035 14.035 1.00 49.31 83 LEU A N 1
ATOM 645 C CA . LEU A 1 83 ? 5.898 13.640 12.759 1.00 49.31 83 LEU A CA 1
ATOM 646 C C . LEU A 1 83 ? 7.339 14.186 12.748 1.00 49.31 83 LEU A C 1
ATOM 648 O O . LEU A 1 83 ? 7.918 14.330 11.673 1.00 49.31 83 LEU A O 1
ATOM 652 N N . ALA A 1 84 ? 7.921 14.493 13.909 1.00 45.44 84 ALA A N 1
ATOM 653 C CA . ALA A 1 84 ? 9.200 15.194 14.002 1.00 45.44 84 ALA A CA 1
ATOM 654 C C . ALA A 1 84 ? 10.429 14.268 13.934 1.00 45.44 84 ALA A C 1
ATOM 656 O O . ALA A 1 84 ? 11.390 14.571 13.232 1.00 45.44 84 ALA A O 1
ATOM 657 N N . VAL A 1 85 ? 10.405 13.125 14.625 1.00 52.19 85 VAL A N 1
ATOM 658 C CA . VAL A 1 85 ? 11.625 12.324 14.853 1.00 52.19 85 VAL A CA 1
ATOM 659 C C . VAL A 1 85 ? 11.999 11.498 13.620 1.00 52.19 85 VAL A C 1
ATOM 661 O O . VAL A 1 85 ? 13.163 11.425 13.233 1.00 52.19 85 VAL A O 1
ATOM 664 N N . VAL A 1 86 ? 11.006 10.928 12.935 1.00 51.53 86 VAL A N 1
ATOM 665 C CA . VAL A 1 86 ? 11.269 10.037 11.794 1.00 51.53 86 VAL A CA 1
ATOM 666 C C . VAL A 1 86 ? 11.434 10.799 10.481 1.00 51.53 86 VAL A C 1
ATOM 668 O O . VAL A 1 86 ? 12.163 10.354 9.596 1.00 51.53 86 VAL A O 1
ATOM 671 N N . ARG A 1 87 ? 10.846 11.997 10.364 1.00 52.97 87 ARG A N 1
ATOM 672 C CA . ARG A 1 87 ? 11.092 12.871 9.211 1.00 52.97 87 ARG A CA 1
ATOM 673 C C . ARG A 1 87 ? 12.554 13.300 9.140 1.00 52.97 87 ARG A C 1
ATOM 675 O O . ARG A 1 87 ? 13.081 13.371 8.037 1.00 52.97 87 ARG A O 1
ATOM 682 N N . LEU A 1 88 ? 13.206 13.493 10.291 1.00 51.38 88 LEU A N 1
ATOM 683 C CA . LEU A 1 88 ? 14.642 13.758 10.372 1.00 51.38 88 LEU A CA 1
ATOM 684 C C . LEU A 1 88 ? 15.471 12.531 9.960 1.00 51.38 88 LEU A C 1
ATOM 686 O O . LEU A 1 88 ? 16.400 12.662 9.171 1.00 51.38 88 LEU A O 1
ATOM 690 N N . PHE A 1 89 ? 15.091 11.337 10.423 1.00 56.62 89 PHE A N 1
ATOM 691 C CA . PHE A 1 89 ? 15.797 10.091 10.101 1.00 56.62 89 PHE A CA 1
ATOM 692 C C . PHE A 1 89 ? 15.740 9.754 8.603 1.00 56.62 89 PHE A C 1
ATOM 694 O O . PHE A 1 89 ? 16.755 9.427 7.999 1.00 56.62 89 PHE A O 1
ATOM 701 N N . ILE A 1 90 ? 14.570 9.918 7.978 1.00 55.88 90 ILE A N 1
ATOM 702 C CA . ILE A 1 90 ? 14.387 9.659 6.543 1.00 55.88 90 ILE A CA 1
ATOM 703 C C . ILE A 1 90 ? 15.062 10.740 5.688 1.00 55.88 90 ILE A C 1
ATOM 705 O O . ILE A 1 90 ? 15.654 10.409 4.664 1.00 55.88 90 ILE A O 1
ATOM 709 N N . TYR A 1 91 ? 15.032 12.017 6.095 1.00 55.16 91 TYR A N 1
ATOM 710 C CA . TYR A 1 91 ? 15.781 13.068 5.390 1.00 55.16 91 TYR A CA 1
ATOM 711 C C . TYR A 1 91 ? 17.290 12.786 5.401 1.00 55.16 91 TYR A C 1
ATOM 713 O O . TYR A 1 91 ? 17.942 12.954 4.375 1.00 55.16 91 TYR A O 1
ATOM 721 N N . LEU A 1 92 ? 17.836 12.292 6.518 1.00 52.69 92 LEU A N 1
ATOM 722 C CA . LEU A 1 92 ? 19.239 11.877 6.602 1.00 52.69 92 LEU A CA 1
ATOM 723 C C . LEU A 1 92 ? 19.560 10.666 5.708 1.00 52.69 92 LEU A C 1
ATOM 725 O O . LEU A 1 92 ? 20.604 10.664 5.060 1.00 52.69 92 LEU A O 1
ATOM 729 N N . SER A 1 93 ? 18.664 9.682 5.592 1.00 49.25 93 SER A N 1
ATOM 730 C CA . SER A 1 93 ? 18.856 8.543 4.676 1.00 49.25 93 SER A CA 1
ATOM 731 C C . SER A 1 93 ? 18.757 8.932 3.192 1.00 49.25 93 SER A C 1
ATOM 733 O O . SER A 1 93 ? 19.470 8.373 2.362 1.00 49.25 93 SER A O 1
ATOM 735 N N . ILE A 1 94 ? 17.915 9.916 2.847 1.00 48.28 94 ILE A N 1
ATOM 736 C CA . IL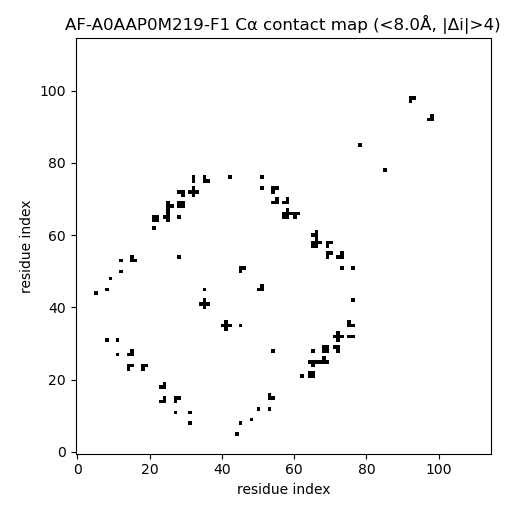E A 1 94 ? 17.721 10.378 1.461 1.00 48.28 94 ILE A CA 1
ATOM 737 C C . ILE A 1 94 ? 18.843 11.327 1.003 1.00 48.28 94 ILE A C 1
ATOM 739 O O . ILE A 1 94 ? 19.274 11.223 -0.143 1.00 48.28 94 ILE A O 1
ATOM 743 N N . ILE A 1 95 ? 19.359 12.214 1.866 1.00 53.53 95 ILE A N 1
ATOM 744 C CA . ILE A 1 95 ? 20.488 13.103 1.514 1.00 53.53 95 ILE A CA 1
ATOM 745 C C . ILE A 1 95 ? 21.805 12.306 1.375 1.00 53.53 95 ILE A C 1
ATOM 747 O O . ILE A 1 95 ? 22.688 12.708 0.623 1.00 53.53 95 ILE A O 1
ATOM 751 N N . GLY A 1 96 ? 21.924 11.150 2.042 1.00 47.94 96 GLY A N 1
ATOM 752 C CA . GLY A 1 96 ? 23.102 10.274 1.991 1.00 47.94 96 GLY A CA 1
ATOM 753 C C . GLY A 1 96 ? 23.149 9.254 0.844 1.00 47.94 96 GLY A C 1
ATOM 754 O O . GLY A 1 96 ? 24.132 8.530 0.745 1.00 47.94 96 GLY A O 1
ATOM 755 N N . GLY A 1 97 ? 22.125 9.158 -0.013 1.00 42.59 97 GLY A N 1
ATOM 756 C CA . GLY A 1 97 ? 22.139 8.228 -1.153 1.00 42.59 97 GLY A CA 1
ATOM 757 C C . GLY A 1 97 ? 22.102 6.734 -0.791 1.00 42.59 97 GLY A C 1
ATOM 758 O O . GLY A 1 97 ? 22.421 5.905 -1.637 1.00 42.59 97 GLY A O 1
ATOM 759 N N . ILE A 1 98 ? 21.689 6.369 0.427 1.00 41.72 98 ILE A N 1
ATOM 760 C CA . ILE A 1 98 ? 21.596 4.970 0.867 1.00 41.72 98 ILE A CA 1
ATOM 761 C C . ILE A 1 98 ? 20.121 4.556 0.885 1.00 41.72 98 ILE A C 1
ATOM 763 O O . ILE A 1 98 ? 19.429 4.654 1.896 1.00 41.72 98 ILE A O 1
ATOM 767 N N . TYR A 1 99 ? 19.642 4.072 -0.259 1.00 44.44 99 TYR A N 1
ATOM 768 C CA . TYR A 1 99 ? 18.521 3.130 -0.322 1.00 44.44 99 TYR A CA 1
ATOM 769 C C . TYR A 1 99 ? 19.098 1.708 -0.323 1.00 44.44 99 TYR A C 1
ATOM 771 O O . TYR A 1 99 ? 18.939 0.963 -1.285 1.00 44.44 99 TYR A O 1
ATOM 779 N N . GLU A 1 100 ? 19.830 1.334 0.728 1.00 42.25 100 GLU A N 1
ATOM 780 C CA . GLU A 1 100 ? 20.367 -0.023 0.848 1.00 42.25 100 GLU A CA 1
ATOM 781 C C . GLU A 1 100 ? 19.560 -0.859 1.834 1.00 42.25 100 GLU A C 1
ATOM 783 O O . GLU A 1 100 ? 19.492 -0.580 3.030 1.00 42.25 100 GLU A O 1
ATOM 788 N N . SER A 1 101 ? 19.018 -1.948 1.289 1.00 40.50 101 SER A N 1
ATOM 789 C CA . SER A 1 101 ? 18.466 -3.117 1.972 1.00 40.50 101 SER A CA 1
ATOM 790 C C . SER A 1 101 ? 17.226 -2.864 2.844 1.00 40.50 101 SER A C 1
ATOM 792 O O . SER A 1 101 ? 17.264 -2.260 3.916 1.00 40.50 101 SER A O 1
ATOM 794 N N . GLY A 1 102 ? 16.091 -3.427 2.419 1.00 46.09 102 GLY A N 1
ATOM 795 C CA .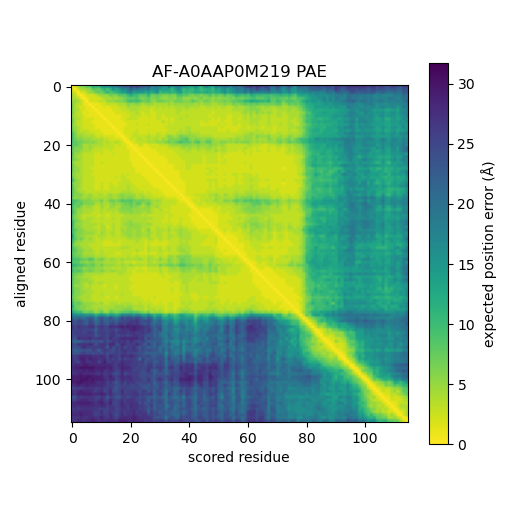 GLY A 1 102 ? 14.841 -3.444 3.187 1.00 46.09 102 GLY A CA 1
ATOM 796 C C . GLY A 1 102 ? 14.943 -4.079 4.586 1.00 46.09 102 GLY A C 1
ATOM 797 O O . GLY A 1 102 ? 13.995 -3.972 5.359 1.00 46.09 102 GLY A O 1
ATOM 798 N N . GLU A 1 103 ? 16.078 -4.680 4.953 1.00 41.25 103 GLU A N 1
ATOM 799 C CA . GLU A 1 103 ? 16.323 -5.240 6.285 1.00 41.25 103 GLU A CA 1
ATOM 800 C C . GLU A 1 103 ? 16.689 -4.180 7.338 1.00 41.25 103 GLU A C 1
ATOM 802 O O . GLU A 1 103 ? 16.208 -4.259 8.471 1.00 41.25 103 GLU A O 1
ATOM 80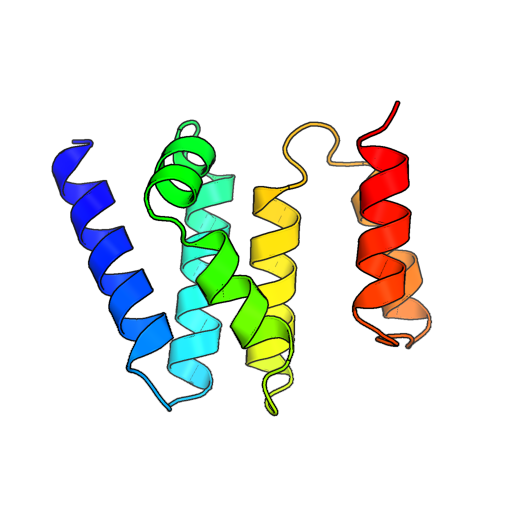7 N N . LEU A 1 104 ? 17.462 -3.143 6.983 1.00 44.09 104 LEU A N 1
ATOM 808 C CA . LEU A 1 104 ? 17.920 -2.137 7.954 1.00 44.09 104 LEU A CA 1
ATOM 809 C C . LEU A 1 104 ? 16.788 -1.189 8.377 1.00 44.09 104 LEU A C 1
ATOM 811 O O . LEU A 1 104 ? 16.661 -0.829 9.549 1.00 44.09 104 LEU A O 1
ATOM 815 N N . VAL A 1 105 ? 15.902 -0.852 7.432 1.00 52.22 105 VAL A N 1
ATOM 816 C CA . VAL A 1 105 ? 14.665 -0.111 7.717 1.00 52.22 105 VAL A CA 1
ATOM 817 C C . VAL A 1 105 ? 13.775 -0.927 8.649 1.00 52.22 105 VAL A C 1
ATOM 819 O O . VAL A 1 105 ? 13.236 -0.377 9.602 1.00 52.22 105 VAL A O 1
ATOM 822 N N . CYS A 1 106 ? 13.673 -2.243 8.438 1.00 45.16 106 CYS A N 1
ATOM 823 C CA . CYS A 1 106 ? 12.894 -3.129 9.297 1.00 45.16 106 CYS A CA 1
ATOM 824 C C . CYS A 1 106 ? 13.466 -3.199 10.726 1.00 45.16 106 CYS A C 1
ATOM 826 O O . CYS A 1 106 ? 12.694 -3.215 11.682 1.00 45.16 106 CYS A O 1
ATOM 828 N N . TRP A 1 107 ? 14.795 -3.171 10.886 1.00 43.25 107 TRP A N 1
ATOM 829 C CA . TRP A 1 107 ? 15.470 -3.190 12.191 1.00 43.25 107 TRP A CA 1
ATOM 830 C C . TRP A 1 107 ? 15.319 -1.881 12.972 1.00 43.25 107 TRP A C 1
ATOM 832 O O . TRP A 1 107 ? 14.933 -1.902 14.140 1.00 43.25 107 TRP A O 1
ATOM 842 N N . ILE A 1 108 ? 15.539 -0.732 12.326 1.00 50.75 108 ILE A N 1
ATOM 843 C CA . ILE A 1 108 ? 15.340 0.586 12.955 1.00 50.75 108 ILE A CA 1
ATOM 844 C C . ILE A 1 108 ? 13.859 0.774 13.324 1.00 50.75 108 ILE A C 1
ATOM 846 O O . ILE A 1 108 ? 13.535 1.289 14.395 1.00 50.75 108 ILE A O 1
ATOM 850 N N . PHE A 1 109 ? 12.953 0.278 12.478 1.00 49.22 109 PHE A N 1
ATOM 851 C CA . PHE A 1 109 ? 11.516 0.287 12.725 1.00 49.22 109 PHE A CA 1
ATOM 852 C C . PHE A 1 109 ? 11.104 -0.644 13.886 1.00 49.22 109 PHE A C 1
ATOM 854 O O . PHE A 1 109 ? 10.283 -0.264 14.720 1.00 49.22 109 PHE A O 1
ATOM 861 N N . LEU A 1 110 ? 11.717 -1.828 14.006 1.00 45.56 110 LEU A N 1
ATOM 862 C CA . LEU A 1 110 ? 11.531 -2.749 15.138 1.00 45.56 110 LEU A CA 1
ATOM 863 C C . LEU A 1 110 ? 12.078 -2.190 16.459 1.00 45.56 110 LEU A C 1
ATOM 865 O O . LEU A 1 110 ? 11.463 -2.414 17.500 1.00 45.56 110 LEU A O 1
ATOM 869 N N . SER A 1 111 ? 13.180 -1.437 16.434 1.00 42.44 111 SER A N 1
ATOM 870 C CA . SER A 1 111 ? 13.710 -0.756 17.624 1.00 42.44 111 SER A CA 1
ATOM 871 C C . SER A 1 111 ? 12.849 0.428 18.071 1.00 42.44 111 SER A C 1
ATOM 873 O O . SER A 1 111 ? 12.737 0.660 19.270 1.00 42.44 111 SER A O 1
ATOM 875 N N . ALA A 1 112 ? 12.200 1.143 17.146 1.00 44.59 112 ALA A N 1
ATOM 876 C CA . ALA A 1 112 ? 11.317 2.266 17.478 1.00 44.59 112 ALA A CA 1
ATOM 877 C C . ALA A 1 112 ? 9.933 1.839 18.007 1.00 44.59 112 ALA A C 1
ATOM 879 O O . ALA A 1 112 ? 9.279 2.619 18.688 1.00 44.59 112 ALA A O 1
ATOM 880 N N . VAL A 1 113 ? 9.478 0.619 17.697 1.00 42.31 113 VAL A N 1
ATOM 881 C CA . VAL A 1 113 ? 8.193 0.055 18.168 1.00 42.31 113 VAL A CA 1
ATOM 882 C C . VAL A 1 113 ? 8.340 -0.725 19.484 1.00 42.31 113 VAL A C 1
ATOM 884 O O . VAL A 1 113 ? 7.348 -1.001 20.151 1.00 42.31 113 VAL A O 1
ATOM 887 N N . LYS A 1 114 ? 9.567 -1.084 19.882 1.00 37.12 114 LYS A N 1
ATOM 888 C CA . LYS A 1 114 ? 9.846 -1.834 21.120 1.00 37.12 114 LYS A CA 1
ATOM 889 C C . LYS A 1 114 ? 10.101 -0.970 22.365 1.00 37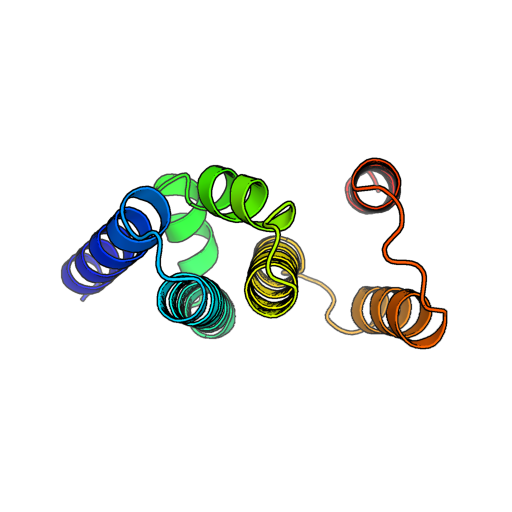.12 114 LYS A C 1
ATOM 891 O O . LYS A 1 114 ? 10.513 -1.537 23.375 1.00 37.12 114 LYS A O 1
ATOM 896 N N . ASN A 1 115 ? 9.862 0.342 22.321 1.00 33.09 115 ASN A N 1
ATOM 897 C CA . ASN A 1 115 ? 9.983 1.219 23.491 1.00 33.09 115 ASN A CA 1
ATOM 898 C C . ASN A 1 115 ? 8.714 2.046 23.692 1.00 33.09 115 ASN A C 1
ATOM 900 O O . ASN A 1 115 ? 8.331 2.747 22.728 1.00 33.09 115 ASN A O 1
#

Foldseek 3Di:
DVVVVLVVLVVLLVCLVPPPDLVSLLVSLQVLQVQLVPPPCSLVSCVVVVVLVSLVVQCPPPDPSNVVSSVSSNCSSLVPPDPPPVVVVVVVCVVVPDPDDPVVVVVVSVVVVVD

Mean predicted aligned error: 11.01 Å

InterPro domains:
  IPR004908 ATPase, V1 complex, subunit H [PTHR10698] (7-80)
  IPR011987 ATPase, V1 complex, subunit H, C-terminal [PF11698] (6-78)
  IPR016024 Armadillo-type fold [SSF48371] (7-79)
  IPR018506 Cytochrome b5, heme-binding site [PS00191] (35-42)
  IPR038497 ATPase, V1 complex, subunit H, C-terminal domain superfamily [G3DSA:1.25.40.150] (2-81)

Organism: NCBI:txid2935761

Secondary structure (DSSP, 8-state):
-HHHHHHHHHHHHHHHHH---HHHHHHHHHHHHHHHHH-TTHHHHHHHTTHHHHHHHHTT-SSHHHHHHHHHHHHHHH--S-TTHHHHHHHHHHHTT----HHHHHHHHHHHH--

Sequence (115 aa):
MDNLLSQILRVLLTILDTSSDPRALAVACFDLSQFIQYHPAGRVIVTDLKAKERVMKLMNHENTEVTKSALLCIQRLFLGANLAVVRLFIYLSIIGGIYESGELVCWIFLSAVKN

Solvent-accessible surface area (backbone atoms only — not comparable to full-atom values): 6517 Å² total; per-residue (Å²): 118,68,70,59,55,55,51,53,50,51,52,47,54,46,45,62,73,71,54,84,52,59,65,62,41,18,50,45,30,39,52,54,27,49,44,42,71,75,34,91,61,28,52,60,54,41,54,74,68,50,44,61,63,60,38,59,61,39,47,74,43,95,45,68,63,28,18,52,23,19,47,52,22,51,49,53,65,69,54,78,84,57,77,67,67,54,54,52,54,50,50,54,38,61,77,66,74,58,91,70,58,81,62,57,58,51,49,58,51,53,59,63,72,73,109

Radius of gyration: 14.35 Å; Cα contacts (8 Å, |Δi|>4): 86; chains: 1; bounding box: 44×22×39 Å

pLDDT: mean 72.02, std 18.0, range [33.09, 92.38]